Protein AF-A0A969NYM5-F1 (afdb_monomer)

Foldseek 3Di:
DEAEAEPDQDPPDPDDPVNPVVNVVVVVVVVVVYHYHYDHDCVSVVDPPDDDDDDDD

Sequence (57 aa):
MKIAVIGARGIPAKFGEIERYCQELYPQIVARGHEVDLYVQPSYHQQSWFSSFTYQK

Radius of gyration: 11.22 Å; Cα contacts (8 Å, |Δi|>4): 60; chains: 1; bounding box: 25×16×29 Å

Mean predicted aligned error: 4.28 Å

Solvent-accessible surface area (backbone atoms only — not comparable to full-atom values): 3754 Å² total; per-residue (Å²): 92,85,42,81,43,70,89,47,78,47,80,80,49,88,62,69,69,66,40,48,51,46,64,58,46,52,59,54,46,38,73,72,67,32,46,77,47,78,48,52,63,38,82,70,70,79,48,60,97,76,78,89,80,85,89,80,133

pLDDT: mean 86.74, std 7.28, range [66.25, 95.69]

Structure (mmCIF, N/CA/C/O backbone):
data_AF-A0A969NYM5-F1
#
_entry.id   AF-A0A969NYM5-F1
#
loop_
_atom_site.group_PDB
_atom_site.id
_atom_site.type_symbol
_atom_site.label_atom_id
_atom_site.label_alt_id
_atom_site.label_comp_id
_atom_site.label_asym_id
_atom_site.label_entity_id
_atom_site.label_seq_id
_atom_site.pdbx_PDB_ins_code
_atom_site.Cartn_x
_atom_site.Cartn_y
_atom_site.Cartn_z
_atom_site.occupancy
_atom_site.B_iso_or_equiv
_atom_site.auth_seq_id
_atom_site.auth_comp_id
_atom_site.auth_asym_id
_atom_site.auth_atom_id
_atom_site.pdbx_PDB_model_num
ATOM 1 N N . MET A 1 1 ? -11.290 4.023 9.395 1.00 95.50 1 MET A N 1
ATOM 2 C CA . MET A 1 1 ? -11.382 4.804 8.128 1.00 95.50 1 MET A CA 1
ATOM 3 C C . MET A 1 1 ? -10.767 3.987 7.003 1.00 95.50 1 MET A C 1
ATOM 5 O O . MET A 1 1 ? -9.832 3.254 7.300 1.00 95.50 1 MET A O 1
ATOM 9 N N . LYS A 1 2 ? -11.259 4.121 5.763 1.00 94.81 2 LYS A N 1
ATOM 10 C CA . LYS A 1 2 ? -10.658 3.491 4.575 1.00 94.81 2 LYS A CA 1
ATOM 11 C C . LYS A 1 2 ? -9.641 4.436 3.938 1.00 94.81 2 LYS A C 1
ATOM 13 O O . LYS A 1 2 ? -9.956 5.604 3.719 1.00 94.81 2 LYS A O 1
ATOM 18 N N . ILE A 1 3 ? -8.437 3.942 3.683 1.00 94.94 3 ILE A N 1
ATOM 19 C CA . ILE A 1 3 ? -7.306 4.700 3.150 1.00 94.94 3 ILE A CA 1
ATOM 20 C C . ILE A 1 3 ? -6.830 3.980 1.891 1.00 94.94 3 ILE A C 1
ATOM 22 O O . ILE A 1 3 ? -6.343 2.858 1.966 1.00 94.94 3 ILE A O 1
ATOM 26 N N . ALA A 1 4 ? -6.951 4.636 0.741 1.00 94.56 4 ALA A N 1
ATOM 27 C CA . ALA A 1 4 ? -6.385 4.153 -0.510 1.00 94.56 4 ALA A CA 1
ATOM 28 C C . ALA A 1 4 ? -5.014 4.799 -0.727 1.00 94.56 4 ALA A C 1
ATOM 30 O O . ALA A 1 4 ? -4.894 6.026 -0.742 1.00 94.56 4 ALA A O 1
ATOM 31 N N . VAL A 1 5 ? -3.984 3.979 -0.902 1.00 92.44 5 VAL A N 1
ATOM 32 C CA . VAL A 1 5 ? -2.621 4.421 -1.192 1.00 92.44 5 VAL A CA 1
ATOM 33 C C . VAL A 1 5 ? -2.313 4.122 -2.653 1.00 92.44 5 VAL A C 1
ATOM 35 O O . VAL A 1 5 ? -2.384 2.977 -3.093 1.00 92.44 5 VAL A O 1
ATOM 38 N N . ILE A 1 6 ? -1.945 5.161 -3.395 1.00 91.31 6 ILE A N 1
ATOM 39 C CA . ILE A 1 6 ? -1.572 5.093 -4.811 1.00 91.31 6 ILE A CA 1
ATOM 40 C C . ILE A 1 6 ? -0.133 5.580 -4.999 1.00 91.31 6 ILE A C 1
ATOM 42 O O . ILE A 1 6 ? 0.395 6.315 -4.167 1.00 91.31 6 ILE A O 1
ATOM 46 N N . GLY A 1 7 ? 0.506 5.179 -6.098 1.00 85.50 7 GLY A N 1
ATOM 47 C CA . GLY A 1 7 ? 1.87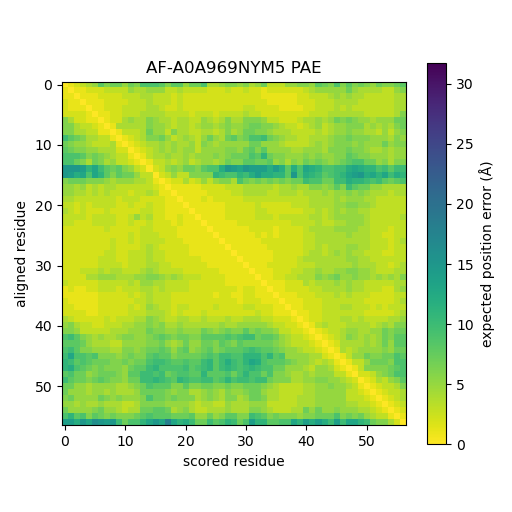2 5.609 -6.427 1.00 85.50 7 GLY A CA 1
ATOM 48 C C . GLY A 1 7 ? 2.974 4.890 -5.642 1.00 85.50 7 GLY A C 1
ATOM 49 O O . GLY A 1 7 ? 4.150 5.193 -5.828 1.00 85.50 7 GLY A O 1
ATOM 50 N N . ALA A 1 8 ? 2.621 3.916 -4.802 1.00 85.44 8 ALA A N 1
ATOM 51 C CA . ALA A 1 8 ? 3.589 3.028 -4.175 1.00 85.44 8 ALA A CA 1
ATOM 52 C C . ALA A 1 8 ? 4.056 1.949 -5.165 1.00 85.44 8 ALA A C 1
ATOM 54 O O . ALA A 1 8 ? 3.274 1.433 -5.965 1.00 85.44 8 ALA A O 1
ATOM 55 N N . ARG A 1 9 ? 5.328 1.547 -5.062 1.00 86.88 9 ARG A N 1
ATOM 56 C CA . ARG A 1 9 ? 5.893 0.416 -5.827 1.00 86.88 9 ARG A CA 1
ATOM 57 C C . ARG A 1 9 ? 5.551 -0.957 -5.241 1.00 86.88 9 ARG A C 1
ATOM 59 O O . ARG A 1 9 ? 5.895 -1.970 -5.837 1.00 86.88 9 ARG A O 1
ATOM 66 N N . GLY A 1 10 ? 4.851 -0.964 -4.108 1.00 84.19 10 GLY A N 1
ATOM 67 C CA . GLY A 1 10 ? 4.339 -2.144 -3.425 1.00 84.19 10 GLY A CA 1
ATOM 68 C C . GLY A 1 10 ? 5.129 -2.558 -2.189 1.00 84.19 10 GLY A C 1
ATOM 69 O O . GLY A 1 10 ? 6.160 -1.975 -1.855 1.00 84.19 10 GLY A O 1
ATOM 70 N N . ILE A 1 11 ? 4.578 -3.541 -1.476 1.00 84.25 11 ILE A N 1
ATOM 71 C CA . ILE A 1 11 ? 5.137 -4.124 -0.253 1.00 84.25 11 ILE A CA 1
ATOM 72 C C . ILE A 1 11 ? 5.238 -5.643 -0.465 1.00 84.25 11 ILE A C 1
ATOM 74 O O . ILE A 1 11 ? 4.284 -6.232 -0.976 1.00 84.25 11 ILE A O 1
ATOM 78 N N . PRO A 1 12 ? 6.347 -6.307 -0.085 1.00 83.00 12 PR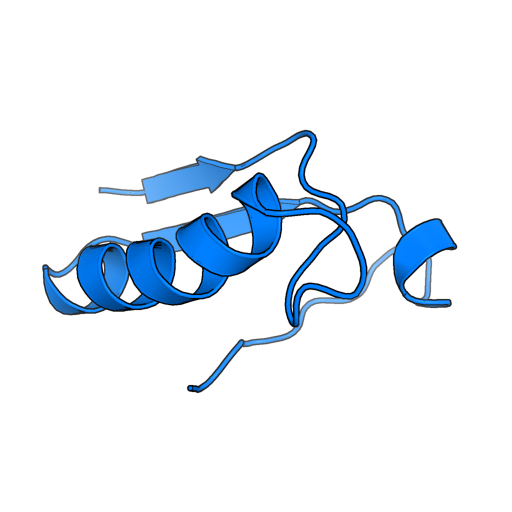O A N 1
ATOM 79 C CA . PRO A 1 12 ? 7.531 -5.771 0.602 1.00 83.00 12 PRO A CA 1
ATOM 80 C C . PRO A 1 12 ? 8.340 -4.778 -0.242 1.00 83.00 12 PRO A C 1
ATOM 82 O O . PRO A 1 12 ? 8.451 -4.936 -1.458 1.00 83.00 12 PRO A O 1
ATOM 85 N N . ALA A 1 13 ? 8.911 -3.761 0.406 1.00 84.12 13 ALA A N 1
ATOM 86 C C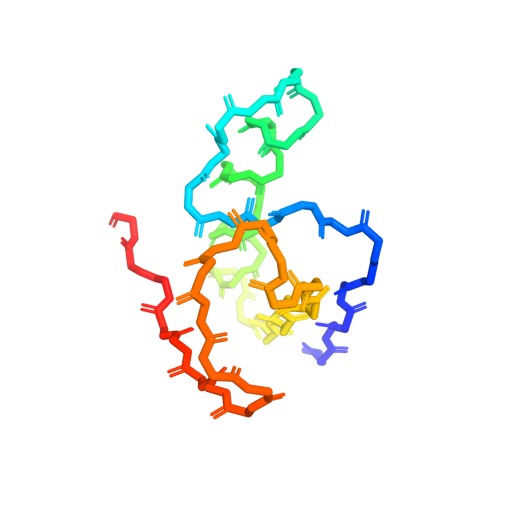A . ALA A 1 13 ? 9.687 -2.717 -0.249 1.00 84.12 13 ALA A CA 1
ATOM 87 C C . ALA A 1 13 ? 10.957 -3.308 -0.882 1.00 84.12 13 ALA A C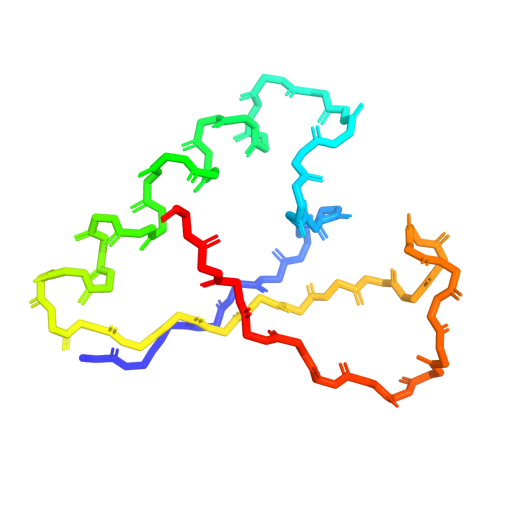 1
ATOM 89 O O . ALA A 1 13 ? 11.873 -3.739 -0.183 1.00 84.12 13 ALA A O 1
ATOM 90 N N . LYS A 1 14 ? 11.019 -3.327 -2.218 1.00 79.00 14 LYS A N 1
ATOM 91 C CA . LYS A 1 14 ? 12.210 -3.769 -2.970 1.00 79.00 14 LYS A CA 1
ATOM 92 C C . LYS A 1 14 ? 13.205 -2.637 -3.244 1.00 79.00 14 LYS A C 1
ATOM 94 O O . LYS A 1 14 ? 14.366 -2.905 -3.531 1.00 79.00 14 LYS A O 1
ATOM 99 N N . PHE A 1 15 ? 12.757 -1.383 -3.176 1.00 66.25 15 PHE A N 1
ATOM 100 C CA . PHE A 1 15 ? 13.531 -0.205 -3.561 1.00 66.25 15 PHE A CA 1
ATOM 101 C C . PHE A 1 15 ? 13.133 0.994 -2.698 1.00 66.25 15 PHE A C 1
ATOM 103 O O . PHE A 1 15 ? 11.948 1.166 -2.436 1.00 66.25 15 PHE A O 1
ATOM 110 N N . GLY A 1 16 ? 14.099 1.852 -2.357 1.00 76.62 16 GLY A N 1
ATOM 111 C CA . GLY A 1 16 ? 13.860 3.152 -1.719 1.00 76.62 16 GLY A CA 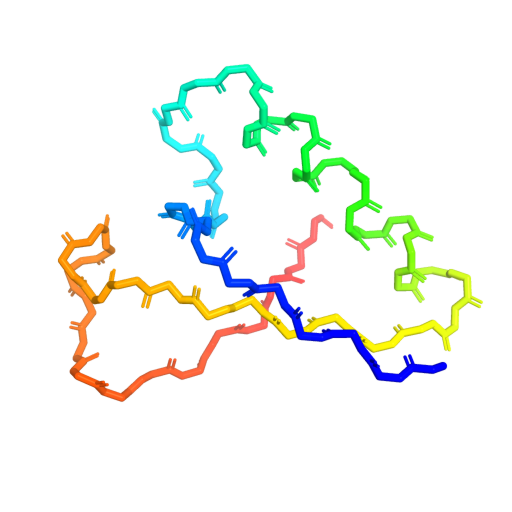1
ATOM 112 C C . GLY A 1 16 ? 13.646 3.116 -0.201 1.00 76.62 16 GLY A C 1
ATOM 113 O O . GLY A 1 16 ? 13.180 2.134 0.373 1.00 76.62 16 GLY A O 1
ATOM 114 N N . GLU A 1 17 ? 14.007 4.218 0.457 1.00 81.50 17 GLU A N 1
ATOM 115 C CA . GLU A 1 17 ? 13.808 4.401 1.902 1.00 81.50 17 GLU A CA 1
ATOM 116 C C . GLU A 1 17 ? 12.344 4.684 2.255 1.00 81.50 17 GLU A C 1
ATOM 118 O O . GLU A 1 17 ? 11.856 4.227 3.289 1.00 81.50 17 GLU A O 1
ATOM 123 N N . ILE A 1 18 ? 11.622 5.386 1.377 1.00 86.88 18 ILE A N 1
ATOM 124 C CA . ILE A 1 18 ? 10.222 5.761 1.602 1.00 86.88 18 ILE A CA 1
ATOM 125 C C . ILE A 1 18 ? 9.342 4.518 1.699 1.00 86.88 18 ILE A C 1
ATOM 127 O O . ILE A 1 18 ? 8.575 4.379 2.648 1.00 86.88 18 ILE A O 1
ATOM 131 N N . GLU A 1 19 ? 9.483 3.571 0.776 1.00 89.06 19 GLU A N 1
ATOM 132 C CA . GLU A 1 19 ? 8.696 2.340 0.797 1.00 89.06 19 GLU A CA 1
ATOM 133 C C . GLU A 1 19 ? 9.005 1.479 2.023 1.00 89.06 19 GLU A C 1
ATOM 135 O O . GLU A 1 19 ? 8.097 0.869 2.590 1.00 89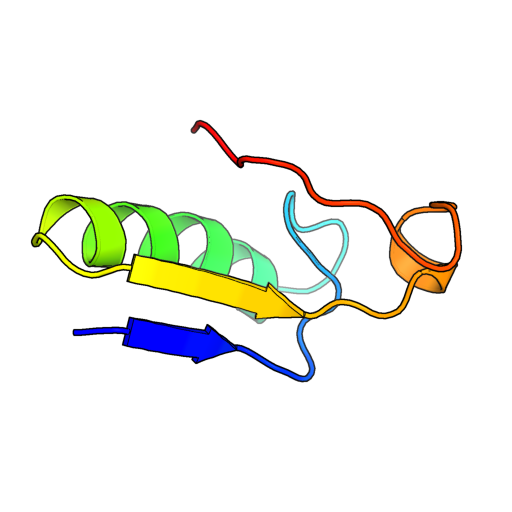.06 19 GLU A O 1
ATOM 140 N N . ARG A 1 20 ? 10.265 1.467 2.476 1.00 89.38 20 ARG A N 1
ATOM 141 C CA . ARG A 1 20 ? 10.658 0.760 3.699 1.00 89.38 20 ARG A CA 1
ATOM 142 C C . ARG A 1 20 ? 9.991 1.370 4.930 1.00 89.38 20 ARG A C 1
ATOM 144 O O . ARG A 1 20 ? 9.478 0.630 5.765 1.00 89.38 20 ARG A O 1
ATOM 151 N N . TYR A 1 21 ? 9.934 2.698 5.009 1.00 90.44 21 TYR A N 1
ATOM 152 C CA . TYR A 1 21 ? 9.195 3.396 6.060 1.00 90.44 21 TYR A CA 1
ATOM 153 C C . TYR A 1 21 ? 7.689 3.096 5.992 1.00 90.44 21 TYR A C 1
ATOM 155 O O . TYR A 1 21 ? 7.070 2.744 6.998 1.00 90.44 21 TYR A O 1
ATOM 163 N N . CYS A 1 22 ? 7.098 3.141 4.797 1.00 90.56 22 CYS A N 1
ATOM 164 C CA . CYS A 1 22 ? 5.695 2.798 4.576 1.00 90.56 22 CYS A CA 1
ATOM 165 C C . CYS A 1 22 ? 5.356 1.355 4.991 1.00 90.56 22 CYS A C 1
ATOM 167 O O . CYS A 1 22 ? 4.297 1.122 5.574 1.00 90.56 22 CYS A O 1
ATOM 169 N N . GLN A 1 23 ? 6.267 0.402 4.770 1.00 91.38 23 GLN A N 1
ATOM 170 C CA . GLN A 1 23 ? 6.119 -0.990 5.205 1.00 91.38 23 GLN A CA 1
ATOM 171 C C . GLN A 1 23 ? 6.035 -1.145 6.732 1.00 91.38 23 GLN A C 1
ATOM 173 O O . GLN A 1 23 ? 5.449 -2.112 7.225 1.00 91.38 23 GLN A O 1
ATOM 178 N N . GLU A 1 24 ? 6.581 -0.205 7.500 1.00 91.69 24 GLU A N 1
ATOM 179 C CA . GLU A 1 24 ? 6.410 -0.168 8.955 1.00 91.69 24 GLU A CA 1
ATOM 180 C C . GLU A 1 24 ? 5.192 0.647 9.382 1.00 91.69 24 GLU A C 1
ATOM 182 O O . GLU A 1 24 ? 4.515 0.273 10.342 1.00 91.69 24 GLU A O 1
ATOM 187 N N . LEU A 1 25 ? 4.887 1.721 8.655 1.00 92.44 25 LEU A N 1
ATOM 188 C CA . LEU A 1 25 ? 3.794 2.634 8.965 1.00 92.44 25 LEU A CA 1
ATOM 189 C C . LEU A 1 25 ? 2.410 2.016 8.717 1.00 92.44 25 LEU A C 1
ATOM 191 O O . LEU A 1 25 ? 1.536 2.123 9.578 1.00 92.44 25 LEU A O 1
ATOM 195 N N . TYR A 1 26 ? 2.180 1.373 7.567 1.00 92.56 26 TYR A N 1
ATOM 196 C CA . TYR A 1 26 ? 0.842 0.875 7.216 1.00 92.56 26 TYR A CA 1
ATOM 197 C C . TYR A 1 26 ? 0.311 -0.179 8.194 1.00 92.56 26 TYR A C 1
ATOM 199 O O . TYR A 1 26 ? -0.835 -0.031 8.622 1.00 92.56 26 TYR A O 1
ATOM 207 N N . PRO A 1 27 ? 1.107 -1.164 8.661 1.00 92.50 27 PRO A N 1
ATOM 208 C CA . PRO A 1 27 ? 0.657 -2.078 9.709 1.00 92.50 27 PRO A CA 1
ATOM 209 C C . PRO A 1 27 ? 0.244 -1.363 11.001 1.00 92.50 27 PRO A C 1
ATOM 211 O O . PRO A 1 27 ? -0.725 -1.766 11.634 1.00 92.50 27 PRO A O 1
ATOM 214 N N . GLN A 1 28 ? 0.921 -0.272 11.383 1.00 94.19 28 GLN A N 1
ATOM 215 C CA . GLN A 1 28 ? 0.535 0.507 12.566 1.00 94.19 28 GLN A CA 1
ATOM 216 C C . GLN A 1 28 ? -0.775 1.274 12.360 1.00 94.19 28 GLN A C 1
ATOM 218 O O . GLN A 1 28 ? -1.537 1.463 13.305 1.00 94.19 28 GLN A O 1
ATOM 223 N N . ILE A 1 29 ? -1.038 1.753 11.143 1.00 94.31 29 ILE A N 1
ATOM 224 C CA . ILE A 1 29 ? -2.316 2.386 10.794 1.00 94.31 29 ILE A CA 1
ATOM 225 C C . ILE A 1 29 ? -3.440 1.344 10.854 1.00 94.31 29 ILE A C 1
ATOM 227 O O . ILE A 1 29 ? -4.482 1.610 11.453 1.00 94.31 29 ILE A O 1
ATOM 231 N N . VAL A 1 30 ? -3.203 0.139 10.331 1.00 94.31 30 VAL A N 1
ATOM 232 C CA . VAL A 1 30 ? -4.156 -0.975 10.424 1.00 94.31 30 VAL A CA 1
ATOM 233 C C . VAL A 1 30 ? -4.401 -1.385 11.877 1.00 94.31 30 VAL A C 1
ATOM 235 O O . VAL A 1 30 ? -5.551 -1.514 12.291 1.00 94.31 30 VAL A O 1
ATOM 238 N N . ALA A 1 31 ? -3.347 -1.480 12.693 1.00 94.75 31 ALA A N 1
ATOM 239 C CA . ALA A 1 31 ? -3.447 -1.791 14.122 1.00 94.75 31 ALA A CA 1
ATOM 240 C C . ALA A 1 31 ? -4.263 -0.757 14.920 1.00 94.75 31 ALA A C 1
ATOM 242 O O . ALA A 1 31 ? -4.843 -1.090 15.949 1.00 94.75 31 ALA A O 1
ATOM 243 N N . ARG A 1 32 ? -4.353 0.489 14.439 1.00 95.38 32 ARG A N 1
ATOM 244 C CA . ARG A 1 32 ? -5.222 1.532 15.012 1.00 95.38 32 ARG A CA 1
ATOM 245 C C . ARG A 1 32 ? -6.698 1.403 14.589 1.00 95.38 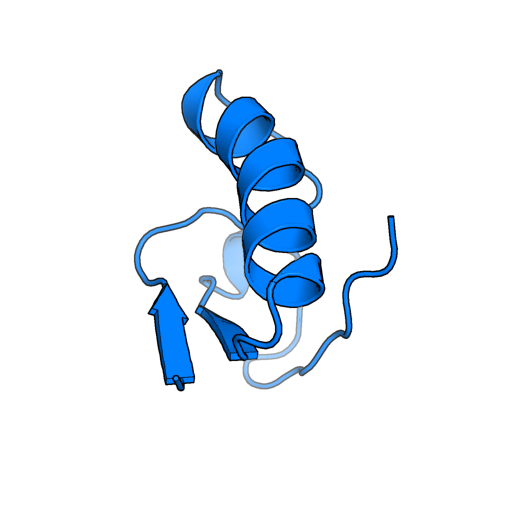32 ARG A C 1
ATOM 247 O O . ARG A 1 32 ? -7.503 2.245 14.970 1.00 95.38 32 ARG A O 1
ATOM 254 N N . GLY A 1 33 ? -7.068 0.374 13.821 1.00 95.50 33 GLY A N 1
ATOM 255 C CA . GLY A 1 33 ? -8.444 0.117 13.373 1.00 95.50 33 GLY A CA 1
ATOM 256 C C . GLY A 1 33 ? -8.809 0.764 12.032 1.00 95.50 33 GLY A C 1
ATOM 257 O O . GLY A 1 33 ? -9.986 0.997 11.746 1.00 95.50 33 GLY A O 1
ATOM 258 N N . HIS A 1 34 ? -7.815 1.099 11.207 1.00 95.69 34 HIS A N 1
ATOM 259 C CA . HIS A 1 34 ? -8.030 1.633 9.860 1.00 95.69 34 HIS A CA 1
ATOM 260 C C . HIS A 1 34 ? -7.824 0.547 8.794 1.00 95.69 34 HIS A C 1
ATOM 262 O O . HIS A 1 34 ? -7.134 -0.440 9.015 1.00 95.69 34 HIS A O 1
ATOM 268 N N . GLU A 1 35 ? -8.416 0.735 7.620 1.00 95.00 35 GLU A N 1
ATOM 269 C CA . GLU A 1 35 ? -8.276 -0.162 6.470 1.00 95.00 35 GLU A CA 1
ATOM 270 C C . GLU A 1 35 ? -7.389 0.539 5.442 1.00 95.00 35 GLU A C 1
ATOM 272 O O . GLU A 1 35 ? -7.645 1.701 5.114 1.00 95.00 35 GLU A O 1
ATOM 277 N N . VAL A 1 36 ? -6.320 -0.123 4.996 1.00 94.25 36 VAL A N 1
ATOM 278 C CA . VAL A 1 36 ? -5.326 0.452 4.082 1.00 94.25 36 VAL A CA 1
ATOM 279 C C . VAL A 1 36 ? -5.210 -0.435 2.849 1.00 94.25 36 VAL A C 1
ATOM 281 O O . VAL A 1 36 ? -4.693 -1.546 2.943 1.00 94.25 36 VAL A O 1
ATOM 284 N N . ASP A 1 37 ? -5.638 0.088 1.703 1.00 93.62 37 ASP A N 1
ATOM 285 C CA . ASP A 1 37 ? -5.545 -0.581 0.407 1.00 93.62 37 ASP A CA 1
ATOM 286 C C . ASP A 1 37 ? -4.400 0.018 -0.408 1.00 93.62 37 ASP A C 1
ATOM 288 O O . ASP A 1 37 ? -4.385 1.218 -0.694 1.00 93.62 37 ASP A O 1
ATOM 292 N N . LEU A 1 38 ? -3.431 -0.815 -0.787 1.00 91.25 38 LEU A N 1
ATOM 293 C CA . LEU A 1 38 ? -2.263 -0.406 -1.563 1.00 91.25 38 LEU A CA 1
ATOM 294 C C . LEU A 1 38 ? -2.457 -0.766 -3.039 1.00 91.25 38 LEU A C 1
ATOM 296 O O . LEU A 1 38 ? -2.443 -1.940 -3.405 1.00 91.25 38 LEU A O 1
ATOM 300 N N . TYR A 1 39 ? -2.584 0.245 -3.893 1.00 90.25 39 TYR A N 1
ATOM 301 C CA . TYR A 1 39 ? -2.693 0.069 -5.337 1.00 90.25 39 TYR A CA 1
ATOM 302 C C . TYR A 1 39 ? -1.320 0.220 -5.979 1.00 90.25 39 TYR A C 1
ATOM 304 O O . TYR A 1 39 ? -0.684 1.274 -5.900 1.00 90.25 39 TYR A O 1
ATOM 312 N N . VAL A 1 40 ? -0.872 -0.851 -6.625 1.00 88.62 40 VAL A N 1
ATOM 313 C CA . VAL A 1 40 ? 0.478 -0.971 -7.174 1.00 88.62 40 VAL A CA 1
ATOM 314 C C . VAL A 1 40 ? 0.390 -1.329 -8.647 1.00 88.62 40 VAL A C 1
ATOM 316 O O . VAL A 1 40 ? -0.479 -2.095 -9.062 1.00 88.62 40 VAL A O 1
ATOM 319 N N . GLN A 1 41 ? 1.310 -0.796 -9.449 1.00 86.62 41 GLN A N 1
ATOM 320 C CA . GLN A 1 41 ? 1.411 -1.192 -10.847 1.00 86.62 41 GLN A CA 1
ATOM 321 C C . GLN A 1 41 ? 1.841 -2.672 -10.947 1.00 86.62 41 GLN A C 1
ATOM 323 O O . GLN A 1 41 ? 2.866 -3.041 -10.363 1.00 86.62 41 GLN A O 1
ATOM 328 N N . PRO A 1 42 ? 1.133 -3.517 -11.724 1.00 82.81 42 PRO A N 1
ATOM 329 C CA . PRO A 1 42 ? 1.437 -4.950 -11.833 1.00 82.81 42 PRO A CA 1
ATOM 330 C C . PRO A 1 42 ? 2.882 -5.263 -12.258 1.00 82.81 42 PRO A C 1
ATOM 332 O O . PRO A 1 42 ? 3.446 -6.285 -11.862 1.00 82.81 42 PRO A O 1
ATOM 335 N N . SER A 1 43 ? 3.512 -4.357 -13.017 1.00 80.50 43 SER A N 1
ATOM 336 C CA . SER A 1 43 ? 4.901 -4.472 -13.482 1.00 80.50 43 SER A CA 1
ATOM 337 C C . SER A 1 43 ? 5.924 -4.568 -12.346 1.00 80.50 43 SER A C 1
ATOM 339 O O . SER A 1 43 ? 6.948 -5.226 -12.520 1.00 80.50 43 SER A O 1
ATOM 341 N N . TYR A 1 44 ? 5.659 -3.977 -11.176 1.00 79.31 44 TYR A N 1
ATOM 342 C CA . TYR A 1 44 ? 6.585 -4.027 -10.037 1.00 79.31 44 TYR A CA 1
ATOM 343 C C . TYR A 1 44 ? 6.622 -5.399 -9.347 1.00 79.31 44 TYR A C 1
ATOM 345 O O . TYR A 1 44 ? 7.638 -5.774 -8.750 1.00 79.31 44 TYR A O 1
ATOM 353 N N . HIS A 1 45 ? 5.536 -6.171 -9.447 1.00 75.06 45 HIS A N 1
ATOM 354 C CA . HIS A 1 45 ? 5.392 -7.463 -8.772 1.00 75.06 45 HIS A CA 1
ATOM 355 C C . HIS A 1 45 ? 5.259 -8.662 -9.718 1.00 75.06 45 HIS A C 1
ATOM 357 O O . HIS A 1 45 ? 5.111 -9.775 -9.222 1.00 75.06 45 HIS A O 1
ATOM 363 N N . GLN A 1 46 ? 5.355 -8.470 -11.043 1.00 78.31 46 GLN A N 1
ATOM 364 C CA . GLN A 1 46 ? 5.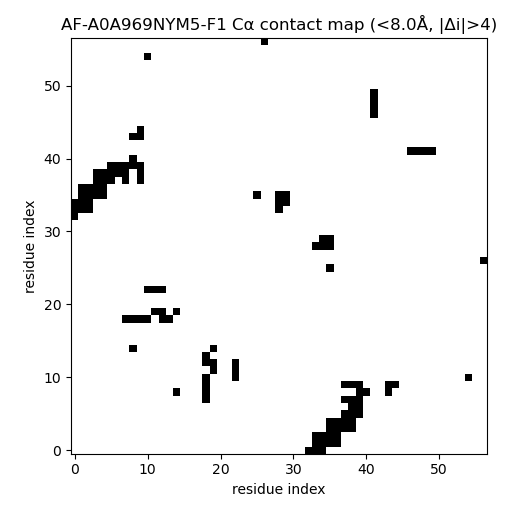094 -9.524 -12.043 1.00 78.31 46 GLN A CA 1
ATOM 365 C C . GLN A 1 46 ? 3.767 -10.249 -11.766 1.00 78.31 46 GLN A C 1
ATOM 367 O O . GLN A 1 46 ? 3.653 -11.466 -11.889 1.00 78.31 46 GLN A O 1
ATOM 372 N N . GLN A 1 47 ? 2.768 -9.485 -11.331 1.00 78.75 47 GLN A N 1
ATOM 373 C CA . GLN A 1 47 ? 1.447 -10.005 -11.014 1.00 78.75 47 GLN A CA 1
ATOM 374 C C . GLN A 1 47 ? 0.516 -9.857 -12.217 1.00 78.75 47 GLN A C 1
ATOM 376 O O . GLN A 1 47 ? 0.758 -9.056 -13.122 1.00 78.75 47 GLN A O 1
ATOM 381 N N . SER A 1 48 ? -0.560 -10.647 -12.223 1.00 81.62 48 SER A N 1
ATOM 382 C CA . SER A 1 48 ? -1.656 -10.454 -13.173 1.00 81.62 48 SER A CA 1
ATOM 383 C C . SER A 1 48 ? -2.219 -9.035 -13.046 1.00 81.62 48 SER A C 1
ATOM 385 O O . SER A 1 48 ? -2.115 -8.403 -11.996 1.00 81.62 48 SER A O 1
ATOM 387 N N . TRP A 1 49 ? -2.850 -8.542 -14.112 1.00 76.12 49 TRP A N 1
ATOM 388 C CA . TRP A 1 49 ? -3.471 -7.213 -14.171 1.00 76.12 49 TRP A CA 1
ATOM 389 C C . TRP A 1 49 ? -4.478 -6.955 -13.036 1.00 76.12 49 TRP A C 1
ATOM 391 O O . TRP A 1 49 ? -4.727 -5.803 -12.688 1.00 76.12 49 TRP A O 1
ATOM 401 N N . PHE A 1 50 ? -5.019 -8.023 -12.444 1.00 79.12 50 PHE A N 1
ATOM 402 C CA . PHE A 1 50 ? -5.843 -7.982 -11.249 1.00 79.12 50 PHE A CA 1
ATOM 403 C C . PHE A 1 50 ? -5.412 -9.081 -10.273 1.00 79.12 50 PHE A 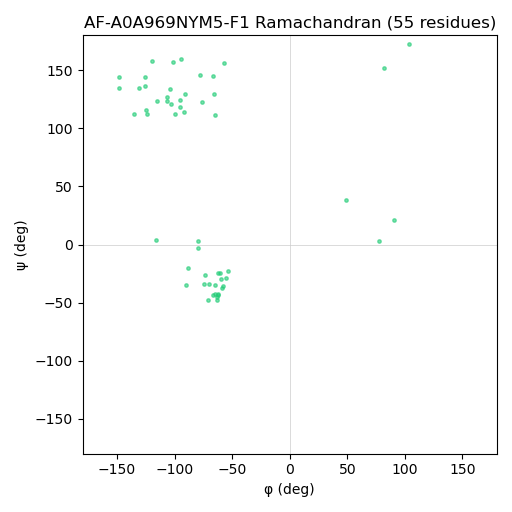C 1
ATOM 405 O O . PHE A 1 50 ? -5.587 -10.273 -10.535 1.00 79.12 50 PHE A O 1
ATOM 412 N N . SER A 1 51 ? -4.843 -8.677 -9.140 1.00 82.44 51 SER A N 1
ATOM 413 C CA . SER A 1 51 ? -4.546 -9.569 -8.022 1.00 82.44 51 SER A CA 1
ATOM 414 C C . SER A 1 51 ? -4.652 -8.813 -6.708 1.00 82.44 51 SER A C 1
ATOM 416 O O . SER A 1 51 ? -4.104 -7.722 -6.576 1.00 82.44 51 SER A O 1
ATOM 418 N N . SER A 1 52 ? -5.314 -9.414 -5.727 1.00 84.88 52 SER A N 1
ATOM 419 C CA . SER A 1 52 ? -5.347 -8.926 -4.351 1.00 84.88 52 SER A CA 1
ATOM 420 C C . SER A 1 52 ? -4.427 -9.781 -3.488 1.00 84.88 52 SER A C 1
ATOM 422 O O . SER A 1 52 ? -4.496 -11.010 -3.542 1.00 84.88 52 SER A O 1
ATOM 424 N N . PHE A 1 53 ? -3.604 -9.145 -2.664 1.00 84.44 53 PHE A N 1
ATOM 425 C CA . PHE A 1 53 ? -2.785 -9.826 -1.669 1.00 84.44 53 PHE A CA 1
ATOM 426 C C . PHE A 1 53 ? -2.941 -9.132 -0.320 1.00 84.44 53 PHE A C 1
ATOM 428 O O . PHE A 1 53 ? -2.875 -7.906 -0.236 1.00 84.44 53 PHE A O 1
ATOM 435 N N . THR A 1 54 ? -3.130 -9.917 0.737 1.00 85.94 54 THR A N 1
ATOM 436 C CA . THR A 1 54 ? -3.164 -9.403 2.105 1.00 85.94 54 THR A CA 1
ATOM 437 C C . THR A 1 54 ? -1.763 -9.462 2.682 1.00 85.94 54 THR A C 1
ATOM 439 O O . THR A 1 54 ? -1.213 -10.539 2.900 1.00 85.94 54 THR A O 1
ATOM 442 N N . TYR A 1 55 ? -1.185 -8.295 2.945 1.00 83.50 55 TYR A N 1
ATOM 443 C CA . TYR A 1 55 ? 0.107 -8.220 3.604 1.00 83.50 55 TYR A CA 1
ATOM 444 C C . TYR A 1 55 ? -0.038 -8.499 5.104 1.00 83.50 55 TYR A C 1
ATOM 446 O O . TYR A 1 55 ? -0.767 -7.802 5.808 1.00 83.50 55 TYR A O 1
ATOM 454 N N . GLN A 1 56 ? 0.683 -9.512 5.582 1.00 74.12 56 GLN A N 1
ATOM 455 C CA . GLN A 1 56 ? 0.850 -9.828 6.998 1.00 74.12 56 GLN A CA 1
ATOM 456 C C . GLN A 1 56 ? 2.330 -9.626 7.342 1.00 74.12 56 GLN A C 1
ATOM 458 O O . GLN A 1 56 ? 3.193 -10.176 6.656 1.00 74.12 56 GLN A O 1
ATOM 463 N N . LYS A 1 57 ? 2.612 -8.773 8.333 1.00 66.44 57 LYS A N 1
ATOM 464 C CA . LYS A 1 57 ? 3.974 -8.519 8.825 1.00 66.44 57 LYS A CA 1
ATOM 465 C C . LYS A 1 57 ? 4.347 -9.532 9.897 1.00 66.44 57 LYS A C 1
ATOM 467 O O . LYS A 1 57 ? 3.461 -9.828 10.727 1.00 66.44 57 LYS A O 1
#

Secondary structure (DSSP, 8-state):
-EEEEEEE--SS--S-HHHHHHHHHHHHHHHTT-EEEEEE-HHHHT--SS-------

Nearest PDB structures (foldseek):
  7n2w-assembly1_B  TM=6.123E-01  e=1.374E+00  Klebsiella pneumoniae subsp. pneumoniae MGH 78578
  8h4j-assembly4_F  TM=5.929E-01  e=4.590E+00  Klebsiella pneumoniae 30684/NJST258_2